Protein AF-A0A397DC62-F1 (afdb_monomer)

Mean predicted aligned error: 9.17 Å

Solvent-accessible surface area (backbone atoms only — not comparable to full-atom values): 5189 Å² total; per-residue (Å²): 136,88,81,82,79,92,81,72,81,74,71,77,66,75,78,80,42,72,65,54,51,52,51,46,51,42,45,57,70,72,38,84,55,21,63,32,64,73,46,90,48,68,67,47,34,53,51,34,42,49,52,48,19,53,54,44,18,65,76,64,77,43,95,50,51,46,67,60,47,48,61,52,48,53,53,50,51,53,50,52,57,63,61,74,77,113

Sequence (86 aa):
RTRRSPGGAAKRTPLWDDDGVAALFRLRYKSQLSARFYSKNNADKKTAYVMLAVELSVATEKEYSVSQVQDKVCRFDDYHNSVHWL

Structure (mmCIF, N/CA/C/O backbone):
data_AF-A0A397DC62-F1
#
_entry.id   AF-A0A397DC62-F1
#
loop_
_atom_site.group_PDB
_atom_site.id
_atom_site.type_symbol
_atom_site.label_atom_id
_atom_site.label_alt_id
_atom_site.label_comp_id
_atom_site.label_asym_id
_atom_site.label_entity_id
_atom_site.label_seq_id
_atom_site.pdbx_PDB_ins_code
_atom_site.Cartn_x
_atom_site.Cartn_y
_atom_site.Cartn_z
_atom_site.occupancy
_atom_site.B_iso_or_equiv
_atom_site.auth_seq_id
_atom_site.auth_comp_id
_atom_site.auth_asym_id
_atom_site.auth_atom_id
_atom_site.pdbx_PDB_model_num
ATOM 1 N N . ARG A 1 1 ? 21.470 -6.992 40.807 1.00 39.06 1 ARG A N 1
ATOM 2 C CA . ARG A 1 1 ? 20.728 -5.720 40.997 1.00 39.06 1 ARG A CA 1
ATOM 3 C C . ARG A 1 1 ? 20.606 -5.045 39.639 1.00 39.06 1 ARG A C 1
ATOM 5 O O . ARG A 1 1 ? 21.607 -4.829 38.977 1.00 39.06 1 ARG A O 1
ATOM 12 N N . THR A 1 2 ? 19.370 -4.850 39.207 1.00 46.88 2 THR A N 1
ATOM 13 C CA . THR A 1 2 ? 18.908 -4.293 37.930 1.00 46.88 2 THR A CA 1
ATOM 14 C C . THR A 1 2 ? 19.430 -2.891 37.629 1.00 46.88 2 THR A C 1
ATOM 16 O O . THR A 1 2 ? 19.394 -2.028 38.501 1.00 46.88 2 THR A O 1
ATOM 19 N N . ARG A 1 3 ? 19.727 -2.625 36.353 1.00 40.41 3 ARG A N 1
ATOM 20 C CA . ARG A 1 3 ? 19.376 -1.353 35.701 1.00 40.41 3 ARG A CA 1
ATOM 21 C C . ARG A 1 3 ? 19.048 -1.623 34.235 1.00 40.41 3 ARG A C 1
ATOM 23 O O . ARG A 1 3 ? 19.897 -1.556 33.358 1.00 40.41 3 ARG A O 1
ATOM 30 N N . ARG A 1 4 ? 17.781 -1.983 34.000 1.00 48.53 4 ARG A N 1
ATOM 31 C CA . ARG A 1 4 ? 17.143 -1.807 32.694 1.00 48.53 4 ARG A CA 1
ATOM 32 C C . ARG A 1 4 ? 17.089 -0.301 32.451 1.00 48.53 4 ARG A C 1
ATOM 34 O O . ARG A 1 4 ? 16.472 0.408 33.241 1.00 48.53 4 ARG A O 1
ATOM 41 N N . SER A 1 5 ? 17.754 0.176 31.410 1.00 50.22 5 SER A N 1
ATOM 42 C CA . SER A 1 5 ? 17.539 1.526 30.896 1.00 50.22 5 SER A CA 1
ATOM 43 C C . SER A 1 5 ? 16.156 1.577 30.233 1.00 50.22 5 SER A C 1
ATOM 45 O O . SER A 1 5 ? 15.917 0.786 29.321 1.00 50.22 5 SER A O 1
ATOM 47 N N . PRO A 1 6 ? 15.231 2.461 30.643 1.00 56.53 6 PRO A N 1
ATOM 48 C CA . PRO A 1 6 ? 14.027 2.746 29.878 1.00 56.53 6 PRO A CA 1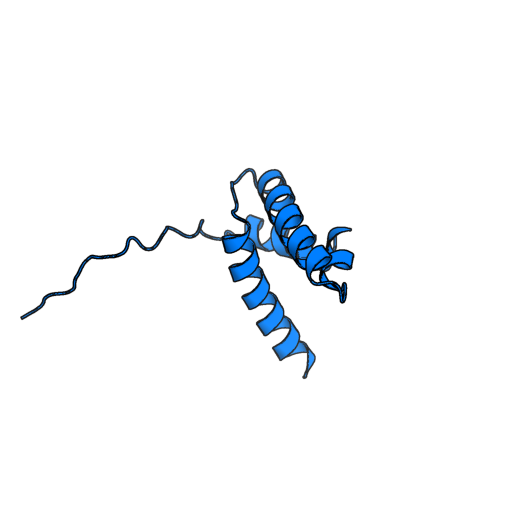
ATOM 49 C C . PRO A 1 6 ? 14.376 3.885 28.915 1.00 56.53 6 PRO A C 1
ATOM 51 O O . PRO A 1 6 ? 14.303 5.056 29.269 1.00 56.53 6 PRO A O 1
ATOM 54 N N . GLY A 1 7 ? 14.872 3.548 27.726 1.00 47.97 7 GLY A N 1
ATOM 55 C CA . GLY A 1 7 ? 15.465 4.535 26.821 1.00 47.97 7 GLY A CA 1
ATOM 56 C C . GLY A 1 7 ? 15.191 4.218 25.365 1.00 47.97 7 GLY A C 1
ATOM 57 O O . GLY A 1 7 ? 16.082 3.788 24.646 1.00 47.97 7 GLY A O 1
ATOM 58 N N . GLY A 1 8 ? 13.945 4.418 24.956 1.00 43.66 8 GLY A N 1
ATOM 59 C CA . GLY A 1 8 ? 13.507 4.280 23.576 1.00 43.66 8 GLY A CA 1
ATOM 60 C C . G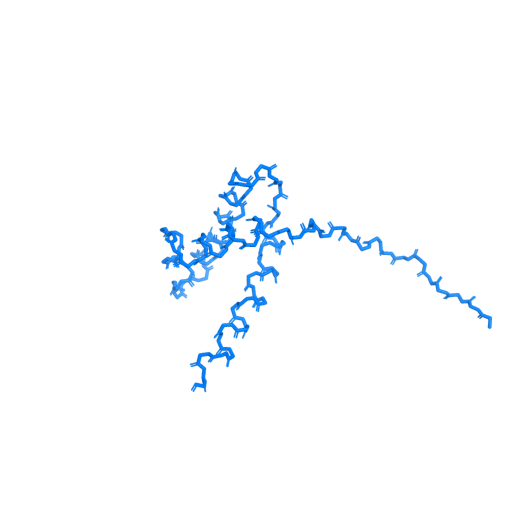LY A 1 8 ? 12.060 3.852 23.574 1.00 43.66 8 GLY A C 1
ATOM 61 O O . GLY A 1 8 ? 11.775 2.660 23.584 1.00 43.66 8 GLY A O 1
ATOM 62 N N . ALA A 1 9 ? 11.147 4.824 23.626 1.00 45.53 9 ALA A N 1
ATOM 63 C CA . ALA A 1 9 ? 9.743 4.586 23.343 1.00 45.53 9 ALA A CA 1
ATOM 64 C C . ALA A 1 9 ? 9.673 3.720 22.084 1.00 45.53 9 ALA A C 1
ATOM 66 O O . ALA A 1 9 ? 10.051 4.175 21.001 1.00 45.53 9 ALA A O 1
ATOM 67 N N . ALA A 1 10 ? 9.258 2.461 22.245 1.00 45.75 10 ALA A N 1
ATOM 68 C CA . ALA A 1 10 ? 8.801 1.655 21.136 1.00 45.75 10 ALA A CA 1
ATOM 69 C C . ALA A 1 10 ? 7.698 2.498 20.509 1.00 45.75 10 ALA A C 1
ATOM 71 O O . ALA A 1 10 ? 6.615 2.633 21.083 1.00 45.75 10 ALA A O 1
ATOM 72 N N . LYS A 1 11 ? 8.045 3.204 19.426 1.00 50.88 11 LYS A N 1
ATOM 73 C CA . LYS A 1 11 ? 7.111 4.017 18.662 1.00 50.88 11 LYS A CA 1
ATOM 74 C C . LYS A 1 11 ? 5.994 3.045 18.367 1.00 50.88 11 LYS A C 1
ATOM 76 O O . LYS A 1 11 ? 6.263 2.034 17.725 1.00 50.88 11 LYS A O 1
ATOM 81 N N . ARG A 1 12 ? 4.831 3.274 18.979 1.00 50.97 12 ARG A N 1
ATOM 82 C CA . ARG A 1 12 ? 3.655 2.427 18.833 1.00 50.97 12 ARG A CA 1
ATOM 83 C C . ARG A 1 12 ? 3.444 2.313 17.334 1.00 50.97 12 ARG A C 1
ATOM 85 O O . ARG A 1 12 ? 2.973 3.259 16.713 1.00 50.97 12 ARG A O 1
ATOM 92 N N . THR A 1 13 ? 3.908 1.219 16.739 1.00 53.94 13 THR A N 1
ATOM 93 C CA . THR A 1 13 ? 3.483 0.848 15.404 1.00 53.94 13 THR A CA 1
ATOM 94 C C . THR A 1 13 ? 1.968 0.827 15.525 1.00 53.94 13 THR A C 1
ATOM 96 O O . THR A 1 13 ? 1.476 0.181 16.458 1.00 53.94 13 THR A O 1
ATOM 99 N N . PRO A 1 14 ? 1.229 1.599 14.708 1.00 58.50 14 PRO A N 1
ATOM 100 C CA . PRO A 1 14 ? -0.213 1.460 14.639 1.00 58.50 14 PRO A CA 1
ATOM 101 C C . PRO A 1 14 ? -0.479 -0.036 14.583 1.00 58.50 14 PRO A C 1
ATOM 103 O O . PRO A 1 14 ? 0.135 -0.729 13.762 1.00 58.50 14 PRO A O 1
ATOM 106 N N . LEU A 1 15 ? -1.220 -0.548 15.569 1.00 72.81 15 LEU A N 1
ATOM 107 C CA . LEU A 1 15 ? -1.497 -1.971 15.667 1.00 72.81 15 LEU A CA 1
ATOM 108 C C . LEU A 1 15 ? -2.178 -2.323 14.347 1.00 72.81 15 LEU A C 1
ATOM 110 O O . LEU A 1 15 ? -3.281 -1.850 14.092 1.00 72.81 15 LEU A O 1
ATOM 114 N N . TRP A 1 16 ? -1.448 -3.013 13.469 1.00 88.00 16 TRP A N 1
ATOM 115 C CA . TRP A 1 16 ? -1.950 -3.456 12.179 1.00 88.00 16 TRP A CA 1
ATOM 116 C C . TRP A 1 16 ? -3.124 -4.379 12.471 1.00 88.00 16 TRP A C 1
ATOM 118 O O . TRP A 1 16 ? -2.904 -5.518 12.875 1.00 88.00 16 TRP A O 1
ATOM 128 N N . ASP A 1 17 ? -4.334 -3.852 12.345 1.00 90.00 17 ASP A N 1
ATOM 129 C CA . ASP A 1 17 ? -5.564 -4.607 12.487 1.00 90.00 17 ASP A CA 1
ATOM 130 C C . ASP A 1 17 ? -5.886 -5.341 11.189 1.00 90.00 17 ASP A C 1
ATOM 132 O O . ASP A 1 17 ? -5.268 -5.100 10.145 1.00 90.00 17 ASP A O 1
ATOM 136 N N . ASP A 1 18 ? -6.839 -6.264 11.269 1.00 90.75 18 ASP A N 1
ATOM 137 C CA . ASP A 1 18 ? -7.188 -7.134 10.150 1.00 90.75 18 ASP A CA 1
ATOM 138 C C . ASP A 1 18 ? -7.621 -6.322 8.923 1.00 90.75 18 ASP A C 1
ATOM 140 O O . ASP A 1 18 ? -7.179 -6.613 7.810 1.00 90.75 18 ASP A O 1
ATOM 144 N N . ASP A 1 19 ? -8.369 -5.233 9.129 1.00 91.12 19 ASP A N 1
ATOM 145 C CA . ASP A 1 19 ? -8.787 -4.320 8.062 1.00 91.12 19 ASP A CA 1
ATOM 146 C C . ASP A 1 19 ? -7.596 -3.606 7.408 1.00 91.12 19 ASP A C 1
ATOM 148 O O . ASP A 1 19 ? -7.495 -3.559 6.178 1.00 91.12 19 ASP A O 1
ATOM 152 N N . GLY A 1 20 ? -6.646 -3.103 8.204 1.00 92.44 20 GLY A N 1
ATOM 153 C CA . GLY A 1 20 ? -5.433 -2.468 7.690 1.00 92.44 20 GLY A CA 1
ATOM 154 C C . GLY A 1 20 ? -4.543 -3.439 6.913 1.00 92.44 20 GLY A C 1
ATOM 155 O O . GLY A 1 20 ? -4.005 -3.095 5.858 1.00 92.44 20 GLY A O 1
ATOM 156 N N . VAL A 1 21 ? -4.417 -4.681 7.388 1.00 92.00 21 VAL A N 1
ATOM 157 C CA . VAL A 1 21 ? -3.670 -5.734 6.684 1.00 92.00 21 VAL A CA 1
ATOM 158 C C . VAL A 1 21 ? -4.379 -6.144 5.389 1.00 92.00 21 VAL A C 1
ATOM 160 O O . VAL A 1 21 ? -3.723 -6.266 4.350 1.00 92.00 21 VAL A O 1
ATOM 163 N N . ALA A 1 22 ? -5.702 -6.307 5.413 1.00 92.44 22 ALA A N 1
ATOM 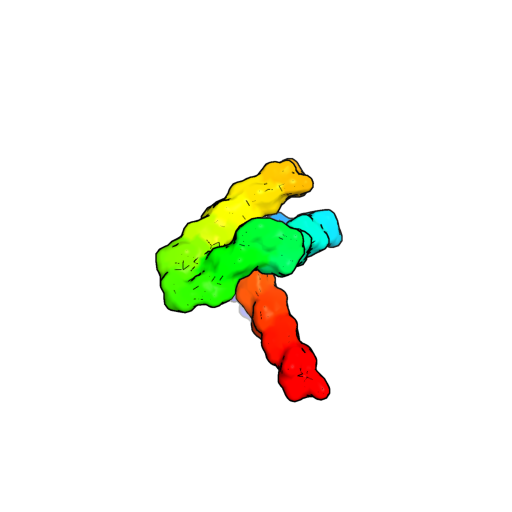164 C CA . ALA A 1 22 ? -6.493 -6.666 4.239 1.00 92.44 22 ALA A CA 1
ATOM 165 C C . ALA A 1 22 ? -6.449 -5.570 3.162 1.00 92.44 22 ALA A C 1
ATOM 167 O O . ALA A 1 22 ? -6.248 -5.865 1.977 1.00 92.44 22 ALA A O 1
ATOM 168 N N . ALA A 1 23 ? -6.579 -4.302 3.562 1.00 93.62 23 ALA A N 1
ATOM 169 C CA . ALA A 1 23 ? -6.459 -3.158 2.666 1.00 93.62 23 ALA A CA 1
ATOM 170 C C . ALA A 1 23 ? -5.058 -3.075 2.044 1.00 93.62 23 ALA A C 1
ATOM 172 O O . ALA A 1 23 ? -4.940 -2.939 0.823 1.00 93.62 23 ALA A O 1
ATOM 173 N N . LEU A 1 24 ? -4.001 -3.248 2.846 1.00 93.69 24 LEU A N 1
ATOM 174 C CA . LEU A 1 24 ? -2.621 -3.264 2.360 1.00 93.69 24 LEU A CA 1
ATOM 175 C C . LEU A 1 24 ? -2.404 -4.367 1.316 1.00 93.69 24 LEU A C 1
ATOM 177 O O . LEU A 1 24 ? -1.849 -4.098 0.251 1.00 93.69 24 LEU A O 1
ATOM 181 N N . PHE A 1 25 ? -2.874 -5.589 1.582 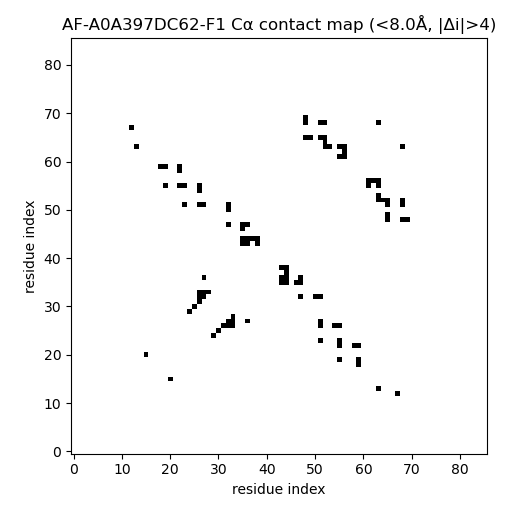1.00 91.44 25 PHE A N 1
ATOM 182 C CA . PHE A 1 25 ? -2.741 -6.706 0.645 1.00 91.44 25 PHE A CA 1
ATOM 183 C C . PHE A 1 25 ? -3.480 -6.431 -0.672 1.00 91.44 25 PHE A C 1
ATOM 185 O O . PHE A 1 25 ? -2.939 -6.640 -1.763 1.00 91.44 25 PHE A O 1
ATOM 192 N N . ARG A 1 26 ? -4.708 -5.903 -0.588 1.00 92.06 26 ARG A N 1
ATOM 193 C CA . ARG A 1 26 ? -5.502 -5.526 -1.764 1.00 92.06 26 ARG A CA 1
ATOM 194 C C . ARG A 1 26 ? -4.777 -4.482 -2.614 1.00 92.06 26 ARG A C 1
ATOM 196 O O . ARG A 1 26 ? -4.697 -4.649 -3.827 1.00 92.06 26 ARG A O 1
ATOM 203 N N . LEU A 1 27 ? -4.223 -3.442 -1.996 1.00 93.38 27 LEU A N 1
ATOM 204 C CA . LEU A 1 27 ? -3.515 -2.374 -2.702 1.00 93.38 27 LEU A CA 1
ATOM 205 C C . LEU A 1 27 ? -2.161 -2.831 -3.270 1.00 93.38 27 LEU A C 1
ATOM 207 O O . LEU A 1 27 ? -1.781 -2.431 -4.366 1.00 93.38 27 LEU A O 1
ATOM 211 N N . ARG A 1 28 ? -1.441 -3.711 -2.569 1.00 92.06 28 ARG A N 1
ATOM 212 C CA . ARG A 1 28 ? -0.128 -4.209 -3.005 1.00 92.06 28 ARG A CA 1
ATOM 213 C C . ARG A 1 28 ? -0.204 -5.169 -4.199 1.00 92.06 28 ARG A C 1
ATOM 215 O O . ARG A 1 28 ? 0.712 -5.152 -5.026 1.00 92.06 28 ARG A O 1
ATOM 222 N N . TYR A 1 29 ? -1.251 -5.997 -4.289 1.00 89.00 29 TYR A N 1
ATOM 223 C CA . TYR A 1 29 ? -1.320 -7.089 -5.277 1.00 89.00 29 TYR A CA 1
ATOM 224 C C . TYR A 1 29 ? -2.530 -7.045 -6.219 1.00 89.00 29 TYR A C 1
ATOM 226 O O . TYR A 1 29 ? -2.453 -7.607 -7.306 1.00 89.00 29 TYR A O 1
ATOM 234 N N . LYS A 1 30 ? -3.646 -6.411 -5.833 1.00 84.38 30 LYS A N 1
ATOM 235 C CA . LYS A 1 30 ? -4.913 -6.451 -6.594 1.00 84.38 30 LYS A CA 1
ATOM 236 C C . LYS A 1 30 ? -5.369 -5.096 -7.147 1.00 84.38 30 LYS A C 1
ATOM 238 O O . LYS A 1 30 ? -6.372 -5.053 -7.851 1.00 84.38 30 LYS A O 1
ATOM 243 N N . SER A 1 31 ? -4.680 -3.996 -6.838 1.00 89.06 31 SER A N 1
ATOM 244 C CA . SER A 1 31 ? -4.998 -2.670 -7.386 1.00 89.06 31 SER A CA 1
ATOM 245 C C . SER A 1 31 ? -4.083 -2.290 -8.554 1.00 89.06 31 SER A C 1
ATOM 247 O O . SER A 1 31 ? -3.098 -2.970 -8.847 1.00 89.06 31 SER A O 1
ATOM 249 N N . GLN A 1 32 ? -4.372 -1.156 -9.195 1.00 86.38 32 GLN A N 1
ATOM 250 C CA . GLN A 1 32 ? -3.517 -0.581 -10.239 1.00 86.38 32 GLN A CA 1
ATOM 251 C C . GLN A 1 32 ? -2.114 -0.196 -9.726 1.00 86.38 32 GLN A C 1
ATOM 253 O O . GLN A 1 32 ? -1.179 -0.107 -10.521 1.00 86.38 32 GLN A O 1
ATOM 258 N N . LEU A 1 33 ? -1.929 -0.022 -8.407 1.00 86.81 33 LEU A N 1
ATOM 259 C CA . LEU A 1 33 ? -0.613 0.228 -7.806 1.00 86.81 33 LEU A CA 1
ATOM 260 C C . LEU A 1 33 ? 0.334 -0.967 -7.941 1.00 86.81 33 LEU A C 1
ATOM 262 O O . LEU A 1 33 ? 1.550 -0.773 -7.990 1.00 86.81 33 LEU A O 1
ATOM 266 N N . SER A 1 34 ? -0.205 -2.187 -8.031 1.00 87.44 34 SER A N 1
ATOM 267 C CA . SER A 1 34 ? 0.579 -3.427 -8.078 1.00 87.44 34 SER A CA 1
ATOM 268 C C . SER A 1 34 ? 1.633 -3.410 -9.191 1.00 87.44 34 SER A C 1
ATOM 270 O O . SER A 1 34 ? 2.792 -3.736 -8.941 1.00 87.44 34 SER A O 1
ATOM 272 N N . ALA A 1 35 ? 1.282 -2.919 -10.385 1.00 88.06 35 ALA A N 1
ATOM 273 C CA . ALA A 1 35 ? 2.184 -2.829 -11.533 1.00 88.06 35 ALA A CA 1
ATOM 274 C C . ALA A 1 35 ? 3.466 -2.031 -11.234 1.00 88.06 35 ALA A C 1
ATOM 276 O O . ALA A 1 35 ? 4.546 -2.385 -11.708 1.00 88.06 35 ALA A O 1
ATOM 277 N N . ARG A 1 36 ? 3.378 -0.985 -10.399 1.00 89.44 36 ARG A N 1
ATOM 278 C CA . ARG A 1 36 ? 4.529 -0.137 -10.051 1.00 89.44 36 ARG A CA 1
ATOM 279 C C . ARG A 1 36 ? 5.542 -0.872 -9.173 1.00 89.44 36 ARG A C 1
ATOM 281 O O . ARG A 1 36 ? 6.740 -0.634 -9.304 1.00 89.44 36 ARG A O 1
ATOM 288 N N . PHE A 1 37 ? 5.087 -1.800 -8.330 1.00 87.12 37 PHE A N 1
ATOM 289 C CA . PHE A 1 37 ? 5.970 -2.612 -7.486 1.00 87.12 37 PHE A CA 1
ATOM 290 C C . PHE A 1 37 ? 6.805 -3.618 -8.291 1.00 87.12 37 PHE A C 1
ATOM 292 O O . PHE A 1 37 ? 7.918 -3.952 -7.879 1.00 87.12 37 PHE A O 1
ATOM 299 N N . TYR A 1 38 ? 6.318 -4.042 -9.460 1.00 86.62 38 TYR A N 1
ATOM 300 C CA . TYR A 1 38 ? 7.049 -4.920 -10.380 1.00 86.62 38 TYR A CA 1
ATOM 301 C C .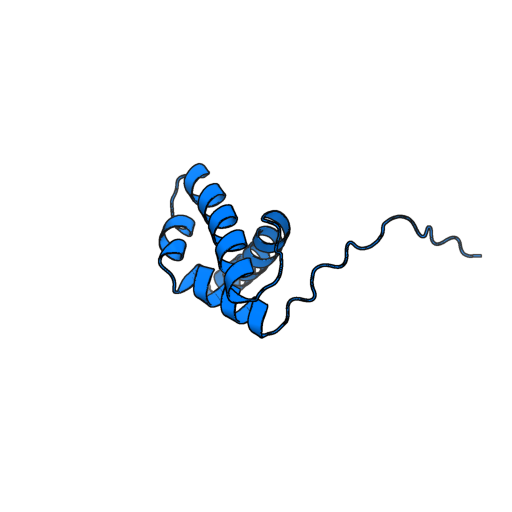 TYR A 1 38 ? 8.004 -4.168 -11.326 1.00 86.62 38 TYR A C 1
ATOM 303 O O . TYR A 1 38 ? 8.743 -4.806 -12.078 1.00 86.62 38 TYR A O 1
ATOM 311 N N . SER A 1 39 ? 8.039 -2.827 -11.291 1.00 87.69 39 SER A N 1
ATOM 312 C CA . SER A 1 39 ? 8.965 -2.038 -12.115 1.00 87.69 39 SER A CA 1
ATOM 313 C C . SER A 1 39 ? 10.424 -2.349 -11.764 1.00 87.69 39 SER A C 1
ATOM 315 O O . SER A 1 39 ? 10.781 -2.511 -10.597 1.00 87.69 39 SER A O 1
ATOM 317 N N . LYS A 1 40 ? 11.308 -2.388 -12.768 1.00 89.50 40 LYS A N 1
ATOM 318 C CA . LYS A 1 40 ? 12.766 -2.480 -12.551 1.00 89.50 40 LYS A CA 1
ATOM 319 C C . LYS A 1 40 ? 13.372 -1.147 -12.098 1.00 89.50 40 LYS A C 1
ATOM 321 O O . LYS A 1 40 ? 14.506 -1.123 -11.628 1.00 89.50 40 LYS A O 1
ATOM 326 N N . ASN A 1 41 ? 12.628 -0.048 -12.221 1.00 91.75 41 ASN A N 1
ATOM 327 C CA . ASN A 1 41 ? 13.078 1.280 -11.839 1.00 91.75 41 ASN A CA 1
ATOM 328 C C . ASN A 1 41 ? 12.849 1.531 -10.340 1.00 91.75 41 ASN A C 1
ATOM 330 O O . ASN A 1 41 ? 11.726 1.486 -9.838 1.00 91.75 41 ASN A O 1
ATOM 334 N N . ASN A 1 42 ? 13.922 1.861 -9.621 1.00 88.44 42 ASN A N 1
ATOM 335 C CA . ASN A 1 42 ? 13.859 2.159 -8.190 1.00 88.44 42 ASN A CA 1
ATOM 336 C C . ASN A 1 42 ? 13.047 3.424 -7.867 1.00 88.44 42 ASN A C 1
ATOM 338 O O . ASN A 1 42 ? 12.489 3.510 -6.773 1.00 88.44 42 ASN A O 1
ATOM 342 N N . ALA A 1 43 ? 12.966 4.395 -8.784 1.00 91.56 43 ALA A N 1
ATOM 343 C CA . ALA A 1 43 ? 12.133 5.581 -8.595 1.00 91.56 43 ALA A CA 1
ATOM 344 C C . ALA A 1 43 ? 10.644 5.206 -8.563 1.00 91.56 43 ALA A C 1
ATOM 346 O O . ALA A 1 43 ? 9.942 5.589 -7.630 1.00 91.56 43 ALA A O 1
ATOM 347 N N . ASP A 1 44 ? 10.200 4.361 -9.496 1.00 89.31 44 ASP A N 1
ATOM 348 C CA . ASP A 1 44 ? 8.814 3.885 -9.551 1.00 89.31 44 ASP A CA 1
ATOM 349 C C . ASP A 1 44 ? 8.435 3.107 -8.291 1.00 89.31 44 ASP A C 1
ATOM 351 O O . ASP A 1 44 ? 7.346 3.304 -7.755 1.00 89.31 44 ASP A O 1
ATOM 355 N N . LYS A 1 45 ? 9.349 2.274 -7.773 1.00 89.25 45 LYS A N 1
ATOM 356 C CA . LYS A 1 45 ? 9.140 1.554 -6.508 1.00 89.25 45 LYS A CA 1
ATOM 357 C C . LYS A 1 45 ? 8.970 2.510 -5.330 1.00 89.25 45 LYS A C 1
ATOM 359 O O . LYS A 1 45 ? 8.070 2.319 -4.518 1.00 89.25 45 LYS A O 1
ATOM 364 N N . LYS A 1 46 ? 9.802 3.555 -5.234 1.00 91.94 46 LYS A N 1
ATOM 365 C CA . LYS A 1 46 ? 9.657 4.582 -4.187 1.00 91.94 46 LYS A CA 1
ATOM 366 C C . LYS A 1 46 ? 8.312 5.294 -4.300 1.00 91.94 46 LYS A C 1
ATOM 368 O O . LYS A 1 46 ? 7.616 5.428 -3.298 1.00 91.94 46 LYS A O 1
ATOM 373 N N . THR A 1 47 ? 7.919 5.686 -5.510 1.00 93.62 47 THR A N 1
ATOM 374 C CA . THR A 1 47 ? 6.600 6.276 -5.766 1.00 93.62 47 THR A CA 1
ATOM 375 C C . THR A 1 47 ? 5.474 5.320 -5.378 1.00 93.62 47 THR A C 1
ATOM 377 O O . THR A 1 47 ? 4.503 5.755 -4.768 1.00 93.62 47 THR A O 1
ATOM 380 N N . ALA A 1 48 ? 5.613 4.022 -5.654 1.00 93.31 48 ALA A N 1
ATOM 381 C CA . ALA A 1 48 ? 4.624 3.016 -5.282 1.00 93.31 48 ALA A CA 1
ATOM 382 C C . ALA A 1 48 ? 4.410 2.955 -3.763 1.00 93.31 48 ALA A C 1
ATOM 384 O O . ALA A 1 48 ? 3.267 2.949 -3.319 1.00 93.31 48 ALA A O 1
ATOM 385 N N . TYR A 1 49 ? 5.480 2.989 -2.960 1.00 94.38 49 TYR A N 1
ATOM 386 C CA . TYR A 1 49 ? 5.363 3.033 -1.496 1.00 94.38 49 TYR A CA 1
ATOM 387 C C . TYR A 1 49 ? 4.699 4.318 -0.984 1.00 94.38 49 TYR A C 1
ATOM 389 O O . TYR A 1 49 ? 3.901 4.256 -0.051 1.00 94.38 49 TYR A O 1
ATOM 397 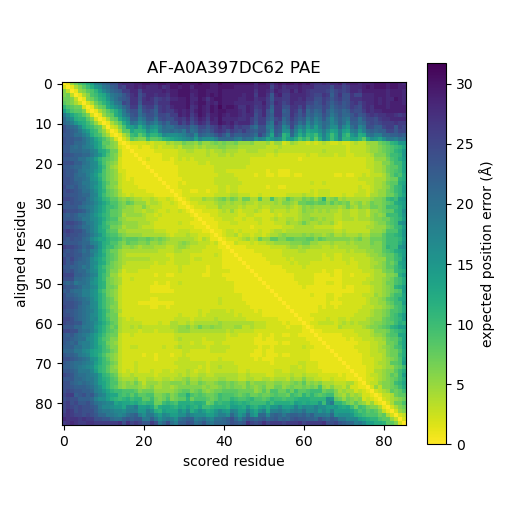N N . VAL A 1 50 ? 4.992 5.469 -1.600 1.00 95.56 50 VAL A N 1
ATOM 398 C CA . VAL A 1 50 ? 4.342 6.745 -1.254 1.00 95.56 50 VAL A CA 1
ATOM 399 C C . VAL A 1 50 ? 2.845 6.686 -1.551 1.00 95.56 50 VAL A C 1
ATOM 401 O O . VAL A 1 50 ? 2.037 6.981 -0.675 1.00 95.56 50 VAL A O 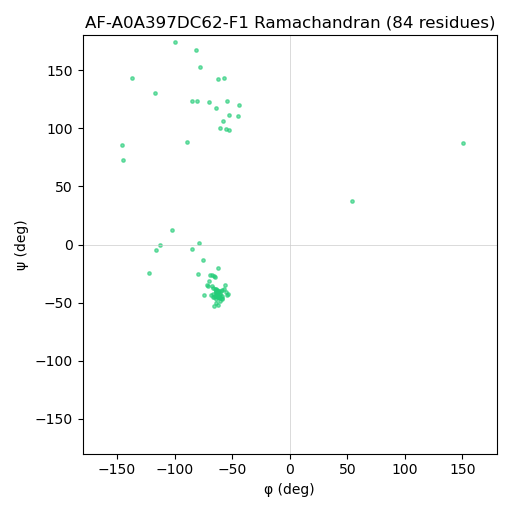1
ATOM 404 N N . MET A 1 51 ? 2.467 6.259 -2.758 1.00 95.88 51 MET A N 1
ATOM 405 C CA . MET A 1 51 ? 1.060 6.135 -3.147 1.00 95.88 51 MET A CA 1
ATOM 406 C C . MET A 1 51 ? 0.325 5.109 -2.284 1.00 95.88 51 MET A C 1
ATOM 408 O O . MET A 1 51 ? -0.792 5.365 -1.850 1.00 95.88 51 MET A O 1
ATOM 412 N N . LEU A 1 52 ? 0.971 3.982 -1.975 1.00 95.31 52 LEU A N 1
ATOM 413 C CA . LEU A 1 52 ? 0.406 2.944 -1.122 1.00 95.31 52 LEU A CA 1
ATOM 414 C C . LEU A 1 52 ? 0.101 3.467 0.284 1.00 95.31 52 LEU A C 1
ATOM 416 O O . LEU A 1 52 ? -0.962 3.166 0.810 1.00 95.31 52 LEU A O 1
ATOM 420 N N . ALA A 1 53 ? 0.993 4.261 0.882 1.00 95.25 53 ALA A N 1
ATOM 421 C CA . ALA A 1 53 ? 0.748 4.857 2.193 1.00 95.25 53 ALA A CA 1
ATOM 422 C C . ALA A 1 53 ? -0.439 5.828 2.182 1.00 95.25 53 ALA A C 1
ATOM 424 O O . ALA A 1 53 ? -1.263 5.793 3.094 1.00 95.25 53 ALA A O 1
ATOM 425 N N . VAL A 1 54 ? -0.564 6.639 1.129 1.00 95.38 54 VAL A N 1
ATOM 426 C CA . VAL A 1 54 ? -1.693 7.565 0.962 1.00 95.38 54 VAL A CA 1
ATOM 427 C C . VAL A 1 54 ? -3.005 6.803 0.775 1.00 95.38 54 VAL A C 1
ATOM 429 O O . VAL A 1 54 ? -3.951 7.032 1.523 1.00 95.38 54 VAL A O 1
ATOM 432 N N . GLU A 1 55 ? -3.065 5.870 -0.177 1.00 95.31 55 GLU A N 1
ATOM 433 C CA . GLU A 1 55 ? -4.288 5.109 -0.459 1.00 95.31 55 GLU A CA 1
ATOM 434 C C . GLU A 1 55 ? -4.706 4.230 0.718 1.00 95.31 55 GLU A C 1
ATOM 436 O O . GLU A 1 55 ? -5.894 4.139 1.021 1.00 95.31 55 GLU A O 1
ATOM 441 N N . LEU A 1 56 ? -3.744 3.618 1.413 1.00 94.88 56 LEU A N 1
ATOM 442 C CA . LEU A 1 56 ? -4.021 2.853 2.622 1.00 94.88 56 LEU A CA 1
ATOM 443 C C . LEU A 1 56 ? -4.620 3.751 3.700 1.00 94.88 56 LEU A C 1
ATOM 445 O O . LEU A 1 56 ? -5.618 3.377 4.306 1.00 94.88 56 LEU A O 1
ATOM 449 N N . SER A 1 57 ? -4.047 4.941 3.895 1.00 93.38 57 SER A N 1
ATOM 450 C CA . SER A 1 57 ? -4.515 5.856 4.931 1.00 93.38 57 SER A CA 1
ATOM 451 C C . SER A 1 57 ? -5.949 6.319 4.697 1.00 93.38 57 SER A C 1
ATOM 453 O O . SER A 1 57 ? -6.744 6.392 5.632 1.00 93.38 57 SER A O 1
ATOM 455 N N . VAL A 1 58 ? -6.291 6.577 3.432 1.00 93.44 58 VAL A N 1
ATOM 456 C CA . VAL A 1 58 ? -7.659 6.901 3.013 1.00 93.44 58 VAL A CA 1
ATOM 457 C C . VAL A 1 58 ? -8.587 5.701 3.201 1.00 93.44 58 VAL A C 1
ATOM 459 O O . VAL A 1 58 ? -9.681 5.856 3.728 1.00 93.44 58 VAL A O 1
ATOM 462 N N . ALA A 1 59 ? -8.158 4.502 2.802 1.00 92.19 59 ALA A N 1
ATOM 463 C CA . ALA A 1 59 ? -8.994 3.305 2.845 1.00 92.19 59 ALA A CA 1
ATOM 464 C C . ALA A 1 59 ? -9.340 2.835 4.266 1.00 92.19 59 ALA A C 1
ATOM 466 O O . ALA A 1 59 ? -10.346 2.153 4.440 1.00 92.19 59 ALA A O 1
ATOM 467 N N . THR A 1 60 ? -8.501 3.144 5.255 1.00 91.19 60 THR A N 1
ATOM 468 C CA . THR A 1 60 ? -8.677 2.697 6.645 1.00 91.19 60 THR A CA 1
ATOM 469 C C . THR A 1 60 ? -8.983 3.839 7.611 1.00 91.19 60 THR A C 1
ATOM 471 O O . THR A 1 60 ? -9.046 3.591 8.811 1.00 91.19 60 THR A O 1
ATOM 474 N N . GLU A 1 61 ? -9.053 5.080 7.121 1.00 91.50 61 GLU A N 1
ATOM 475 C CA . GLU A 1 61 ? -9.205 6.298 7.933 1.00 91.50 61 GLU A CA 1
ATOM 476 C C . GLU A 1 61 ? -8.135 6.428 9.042 1.00 91.50 61 GLU A C 1
ATOM 478 O O . GLU A 1 61 ? -8.401 6.868 10.160 1.00 91.50 61 GLU A O 1
ATOM 483 N N . LYS A 1 62 ? -6.893 6.019 8.743 1.00 90.06 62 LYS A N 1
ATOM 484 C CA . LYS A 1 62 ? -5.756 6.028 9.687 1.00 90.06 62 LYS A CA 1
ATOM 485 C C . LYS A 1 62 ? -4.511 6.545 9.004 1.00 90.06 62 LYS A C 1
ATOM 487 O O . LYS A 1 62 ? -4.265 6.211 7.860 1.00 90.06 62 LYS A O 1
ATOM 492 N N . GLU A 1 63 ? -3.673 7.290 9.705 1.00 91.38 63 GLU A N 1
ATOM 493 C CA . GLU A 1 63 ? -2.426 7.771 9.118 1.00 91.38 63 GLU A CA 1
ATOM 494 C C . GLU A 1 63 ? -1.342 6.682 9.129 1.00 91.38 63 GLU A C 1
ATOM 496 O O . GLU A 1 63 ? -0.971 6.164 10.187 1.00 91.38 63 GLU A O 1
ATOM 501 N N . TYR A 1 64 ? -0.805 6.367 7.949 1.00 90.69 64 TYR A N 1
ATOM 502 C CA . TYR A 1 64 ? 0.357 5.498 7.784 1.00 90.69 64 TYR A CA 1
ATOM 503 C C . TYR A 1 64 ? 1.524 6.254 7.162 1.00 90.69 64 TYR A C 1
ATOM 505 O O . TYR A 1 64 ? 1.402 6.870 6.102 1.00 90.69 64 TYR A O 1
ATOM 513 N N . SER A 1 65 ? 2.703 6.139 7.774 1.00 93.12 65 SER A N 1
ATOM 514 C CA . SER A 1 65 ? 3.930 6.627 7.151 1.00 93.12 65 SER A CA 1
ATOM 515 C C . SER A 1 65 ? 4.426 5.659 6.074 1.00 93.12 65 SER A C 1
ATOM 517 O O . SER A 1 65 ? 4.263 4.439 6.164 1.00 93.12 65 SER A O 1
ATOM 519 N N . VAL A 1 66 ? 5.141 6.199 5.085 1.00 94.19 66 VAL A N 1
ATOM 520 C CA . VAL A 1 66 ? 5.797 5.399 4.036 1.00 94.19 66 VAL A CA 1
ATOM 521 C C . VAL A 1 66 ? 6.726 4.342 4.639 1.00 94.19 66 VAL A C 1
ATOM 523 O O . VAL A 1 66 ? 6.722 3.198 4.198 1.00 94.19 66 VAL A O 1
ATOM 526 N N . SER A 1 67 ? 7.475 4.695 5.689 1.00 92.19 67 SER A N 1
ATOM 527 C CA . SER A 1 67 ? 8.363 3.761 6.390 1.00 92.19 67 SER A CA 1
ATOM 528 C C . SER A 1 67 ? 7.610 2.614 7.066 1.00 92.19 67 SER A C 1
ATOM 530 O O . SER A 1 67 ? 8.042 1.471 6.969 1.00 92.19 67 SER A O 1
ATOM 532 N N . GLN A 1 68 ? 6.462 2.880 7.697 1.00 91.69 68 GLN A N 1
ATOM 533 C CA . GLN A 1 68 ? 5.641 1.838 8.322 1.00 91.69 68 GLN A CA 1
ATOM 534 C C . GLN A 1 68 ? 5.096 0.855 7.286 1.00 91.69 68 GLN A C 1
ATOM 536 O O . GLN A 1 68 ? 5.129 -0.357 7.503 1.00 91.69 68 GLN A O 1
ATOM 541 N N . VAL A 1 69 ? 4.606 1.377 6.160 1.00 92.94 69 VAL A N 1
ATOM 542 C CA . VAL A 1 69 ? 4.107 0.568 5.044 1.00 92.94 69 VAL A CA 1
ATOM 543 C C . VAL A 1 69 ? 5.232 -0.262 4.444 1.00 92.94 69 VAL A C 1
ATOM 545 O O . VAL A 1 69 ? 5.064 -1.463 4.258 1.00 92.94 69 VAL A O 1
ATOM 548 N N . GLN A 1 70 ? 6.390 0.346 4.189 1.00 92.31 70 GLN A N 1
ATOM 549 C CA . GLN A 1 70 ? 7.544 -0.345 3.625 1.00 92.31 70 GLN A CA 1
ATOM 550 C C . GLN A 1 70 ? 8.023 -1.482 4.536 1.00 92.31 70 GLN A C 1
ATOM 552 O O . GLN A 1 70 ? 8.152 -2.610 4.069 1.00 92.31 70 GLN A O 1
ATOM 557 N N . ASP A 1 71 ? 8.196 -1.227 5.836 1.00 91.06 71 ASP A N 1
ATOM 558 C CA . ASP A 1 71 ? 8.590 -2.252 6.810 1.00 91.06 71 ASP A CA 1
ATOM 559 C C . ASP A 1 71 ? 7.609 -3.432 6.834 1.00 91.06 71 ASP A C 1
ATOM 561 O O . ASP A 1 71 ? 8.008 -4.590 6.979 1.00 91.06 71 ASP A O 1
ATOM 565 N N . LYS A 1 72 ? 6.309 -3.150 6.699 1.00 90.88 72 LYS A N 1
ATOM 566 C CA . LYS A 1 72 ? 5.264 -4.173 6.701 1.00 90.88 72 LYS A CA 1
ATOM 567 C C . LYS A 1 72 ? 5.233 -4.963 5.387 1.00 90.88 72 LYS A C 1
ATOM 569 O O . LYS A 1 72 ? 5.132 -6.186 5.435 1.00 90.88 72 LYS A O 1
ATOM 574 N N . VAL A 1 73 ? 5.352 -4.291 4.240 1.00 89.62 73 VAL A N 1
ATOM 575 C CA . VAL A 1 73 ? 5.368 -4.916 2.905 1.00 89.62 73 VAL A CA 1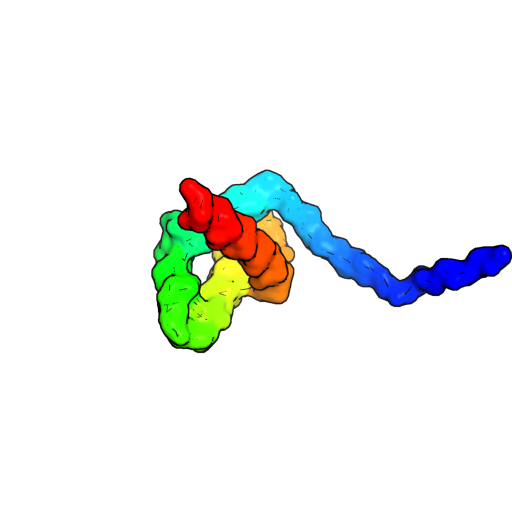
ATOM 576 C C . VAL A 1 73 ? 6.611 -5.772 2.704 1.00 89.62 73 VAL A C 1
ATOM 578 O O . VAL A 1 73 ? 6.465 -6.891 2.231 1.00 89.62 73 VAL A O 1
ATOM 581 N N . CYS A 1 74 ? 7.798 -5.314 3.119 1.00 87.06 74 CYS A N 1
ATOM 582 C CA . CYS A 1 74 ? 9.022 -6.118 3.027 1.00 87.06 74 CYS A CA 1
ATOM 583 C C . CYS A 1 74 ? 8.847 -7.475 3.718 1.00 87.06 74 CYS A C 1
ATOM 585 O O . CYS A 1 74 ? 9.160 -8.502 3.133 1.00 87.06 74 CYS A O 1
ATOM 587 N N . ARG A 1 75 ? 8.233 -7.498 4.910 1.00 84.31 75 ARG A N 1
ATOM 588 C CA . ARG A 1 75 ? 7.927 -8.759 5.602 1.00 84.31 75 ARG A CA 1
ATOM 589 C C . ARG A 1 75 ? 6.998 -9.643 4.772 1.00 84.31 75 ARG A C 1
ATOM 591 O O . ARG A 1 75 ? 7.258 -10.831 4.653 1.00 84.31 75 ARG A O 1
ATOM 598 N N . PHE A 1 76 ? 5.925 -9.089 4.203 1.00 81.31 76 PHE A N 1
ATOM 599 C CA . PHE A 1 76 ? 4.995 -9.863 3.373 1.00 81.31 76 PHE A CA 1
ATOM 600 C C . PHE A 1 76 ? 5.644 -10.421 2.111 1.00 81.31 76 PHE A C 1
ATOM 602 O O . PHE A 1 76 ? 5.411 -11.581 1.788 1.00 81.31 76 PHE A O 1
ATOM 609 N N . ASP A 1 77 ? 6.452 -9.619 1.422 1.00 79.75 77 ASP A N 1
ATOM 610 C CA . ASP A 1 77 ? 7.150 -10.042 0.214 1.00 79.75 77 ASP A CA 1
ATOM 611 C C . ASP A 1 77 ? 8.216 -11.106 0.528 1.00 79.75 77 ASP A C 1
ATOM 613 O O . ASP A 1 77 ? 8.363 -12.048 -0.249 1.00 79.75 77 ASP A O 1
ATOM 617 N N . ASP A 1 78 ? 8.900 -11.028 1.674 1.00 73.94 78 ASP A N 1
ATOM 618 C CA . ASP A 1 78 ? 9.822 -12.076 2.134 1.00 73.94 78 ASP A CA 1
ATOM 619 C C . ASP A 1 78 ? 9.082 -13.397 2.386 1.00 73.94 78 ASP A C 1
ATOM 621 O O . ASP A 1 78 ? 9.514 -14.453 1.919 1.00 73.94 78 ASP A O 1
ATOM 625 N N . TYR A 1 79 ? 7.928 -13.346 3.065 1.00 69.06 79 TYR A N 1
ATOM 626 C CA . TYR A 1 79 ? 7.080 -14.524 3.253 1.00 69.06 79 TYR A CA 1
ATOM 627 C C . TYR A 1 79 ? 6.578 -15.062 1.911 1.00 69.06 79 TYR A C 1
ATOM 629 O O . TYR A 1 79 ? 6.789 -16.234 1.630 1.00 69.06 79 TYR A O 1
ATOM 637 N N . HIS A 1 80 ? 5.973 -14.228 1.061 1.00 64.88 80 HIS A N 1
ATOM 638 C CA . HIS A 1 80 ? 5.417 -14.636 -0.231 1.00 64.88 80 HIS A CA 1
ATOM 639 C C . HIS A 1 80 ? 6.476 -15.263 -1.146 1.00 64.88 80 HIS A C 1
ATOM 641 O O . HIS A 1 80 ? 6.224 -16.305 -1.745 1.00 64.88 80 HIS A O 1
ATOM 647 N N . ASN A 1 81 ? 7.671 -14.669 -1.239 1.00 61.19 81 ASN A N 1
ATOM 648 C CA . ASN A 1 81 ? 8.760 -15.259 -2.017 1.00 61.19 81 ASN A CA 1
ATOM 649 C C . ASN A 1 81 ? 9.257 -16.566 -1.396 1.00 61.19 81 ASN A C 1
ATOM 651 O O . ASN A 1 81 ? 9.546 -17.490 -2.140 1.00 61.19 81 ASN A O 1
ATOM 655 N N . SER A 1 82 ? 9.310 -16.677 -0.066 1.00 60.91 82 SER A N 1
ATOM 656 C CA . SER A 1 82 ? 9.695 -17.922 0.610 1.00 60.91 82 SER A CA 1
ATOM 657 C C . SER A 1 82 ? 8.730 -19.078 0.312 1.00 60.91 82 SER A C 1
ATOM 659 O O . SER A 1 82 ? 9.176 -20.197 0.071 1.00 60.91 82 SER A O 1
ATOM 661 N N . VAL A 1 83 ? 7.414 -18.822 0.254 1.00 59.31 83 VAL A N 1
ATOM 662 C CA . VAL A 1 83 ? 6.420 -19.881 -0.022 1.00 59.31 83 VAL A CA 1
ATOM 663 C C . VAL A 1 83 ? 6.298 -20.229 -1.508 1.00 59.31 83 VAL A C 1
ATOM 665 O O . VAL A 1 83 ? 5.919 -21.346 -1.826 1.00 59.31 83 VAL A O 1
ATOM 668 N N . HIS A 1 84 ? 6.619 -19.310 -2.425 1.00 47.94 84 HIS A N 1
ATOM 669 C CA . HIS A 1 84 ? 6.490 -19.535 -3.875 1.00 47.94 84 HIS A CA 1
ATOM 670 C C . HIS A 1 84 ? 7.652 -20.371 -4.478 1.00 47.94 84 HIS A C 1
ATOM 672 O O . HIS A 1 84 ? 7.679 -20.611 -5.686 1.00 47.94 84 HIS A O 1
ATOM 678 N N . TRP A 1 85 ? 8.611 -20.814 -3.651 1.00 41.19 85 TRP A N 1
ATOM 679 C CA . TRP A 1 85 ? 9.680 -21.765 -4.009 1.00 41.19 85 TRP A CA 1
ATOM 680 C C . TRP A 1 85 ? 9.430 -23.206 -3.506 1.00 41.19 85 TRP A C 1
ATOM 682 O O . TRP A 1 85 ? 10.343 -24.031 -3.563 1.00 41.19 85 TRP A O 1
ATOM 692 N N . LEU A 1 86 ? 8.213 -23.516 -3.040 1.00 38.69 86 LEU A N 1
ATOM 693 C CA . LEU A 1 86 ? 7.701 -24.874 -2.789 1.00 38.69 86 LEU A CA 1
ATOM 694 C C . LEU A 1 86 ? 6.567 -25.193 -3.769 1.00 38.69 86 LEU A C 1
ATOM 696 O O . LEU A 1 86 ? 6.470 -26.375 -4.163 1.00 38.69 86 LEU A O 1
#

Radius of gyration: 15.74 Å; Cα contacts (8 Å, |Δi|>4): 54; chains: 1; bounding box: 30×33×54 Å

Organism: Aphanomyces astaci (NCBI:txid112090)

pLDDT: mean 80.22, std 18.06, rang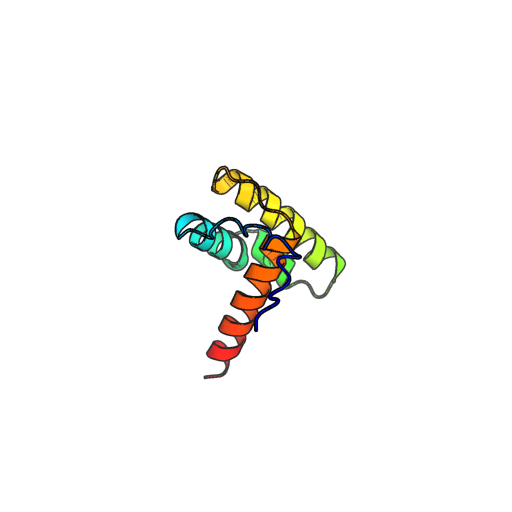e [38.69, 95.88]

Secondary structure (DSSP, 8-state):
-----------------HHHHHHHHIIIIISTTHHHHT-S-HHHHHHHHHHHHHHHHHHHTS---HHHHHHHHHHHHHHHHHHTT-

Foldseek 3Di:
DDDDDPPDPPPPLPPCDPQLVVLLVCLCPPDPLVVLCPDPDPVSNLVSLVVSQVSSCVSVVHHDDSVSSVVVVVVVVVVVVVVVVD

Nearest PDB structures (foldseek):
  6f1u-assembly1_f  TM=4.395E-01  e=8.433E+00  Homo sapiens